Protein AF-A0A1X0UM06-F1 (afdb_monomer)

Sequence (78 aa):
MSSNESEQRWVTTFVRGLDSPVTWFYDHATSEREEILRQYPPVEPTDLASITGVDFSARDGLPLHDFLTPLVRIPTRT

Secondary structure (DSSP, 8-state):
-EE-TTS-EEEEEE--TTSPPEEEEEETTTTEEEEEEESSPPPPTTTSPPPEEEEEE-TTS-EEEEEE-PPPPPPP--

Foldseek 3Di:
DDAPPVNQWDWDWDDDAPWWIWIKIAGNVVRDIDTDDTPDDTDDPVPAFDKDWDWDADPVRDIDIDIDGDDDDDDDDD

Mean predicted aligned error: 6.07 Å

Solvent-accessible surface area (backbone atoms only — not comparable to full-atom values): 5054 Å² total; per-residue (Å²): 115,53,59,49,98,83,68,43,38,38,42,40,71,51,76,58,92,91,51,53,43,37,30,33,40,38,35,66,87,79,69,47,72,44,83,77,45,62,84,50,80,77,68,61,74,87,80,48,58,64,75,41,84,44,76,48,72,44,98,88,65,50,84,41,80,49,72,49,65,57,86,66,83,77,78,81,86,127

pLDDT: mean 91.05, std 8.17, range [65.56, 98.25]

Radius of gyration: 18.74 Å; Cα contacts (8 Å, |Δi|>4): 117; chains: 1; bounding box: 40×46×44 Å

Structure (mmCIF, N/CA/C/O backbone):
data_AF-A0A1X0UM06-F1
#
_entry.id   AF-A0A1X0UM06-F1
#
loop_
_atom_site.group_PDB
_atom_site.id
_atom_site.type_symbol
_atom_site.label_atom_id
_atom_site.label_alt_id
_atom_site.label_comp_id
_atom_site.label_asym_id
_atom_site.label_entity_id
_atom_site.label_seq_id
_atom_site.pdbx_PDB_ins_code
_atom_site.Cartn_x
_atom_site.Cartn_y
_atom_site.Cartn_z
_atom_site.occupancy
_atom_site.B_iso_or_equiv
_atom_site.auth_seq_id
_atom_site.auth_comp_id
_atom_site.auth_asym_id
_atom_site.auth_atom_id
_atom_site.pdbx_PDB_model_num
ATOM 1 N N . MET A 1 1 ? 12.681 1.071 0.470 1.00 91.38 1 MET A N 1
ATOM 2 C CA . MET A 1 1 ? 12.895 1.752 -0.821 1.00 91.38 1 MET A CA 1
ATOM 3 C C . MET A 1 1 ? 14.343 2.186 -0.896 1.00 91.38 1 MET A C 1
ATOM 5 O O . MET A 1 1 ? 14.895 2.551 0.136 1.00 91.38 1 MET A O 1
ATOM 9 N N . SER A 1 2 ? 14.946 2.112 -2.076 1.00 97.06 2 SER A N 1
ATOM 10 C CA . SER A 1 2 ? 16.293 2.614 -2.355 1.00 97.06 2 SER A CA 1
ATOM 11 C C . SER A 1 2 ? 16.328 3.186 -3.773 1.00 97.06 2 SER A C 1
ATOM 13 O O . SER A 1 2 ? 15.514 2.794 -4.611 1.00 97.06 2 SER A O 1
ATOM 15 N N . SER A 1 3 ? 17.248 4.107 -4.036 1.00 97.75 3 SER A N 1
ATOM 16 C CA . SER A 1 3 ? 17.466 4.709 -5.348 1.00 97.75 3 SER A CA 1
ATOM 17 C C . SER A 1 3 ? 18.954 4.746 -5.687 1.00 97.75 3 SER A C 1
ATOM 19 O O . SER A 1 3 ? 19.810 4.589 -4.814 1.00 97.75 3 SER A O 1
ATOM 21 N N . ASN A 1 4 ? 19.270 4.967 -6.963 1.00 97.50 4 ASN A N 1
ATOM 22 C CA . ASN A 1 4 ? 20.618 5.370 -7.361 1.00 97.50 4 ASN A CA 1
ATOM 23 C C . ASN A 1 4 ? 20.943 6.799 -6.869 1.00 97.50 4 ASN A C 1
ATOM 25 O O . ASN A 1 4 ? 20.055 7.535 -6.440 1.00 97.50 4 ASN A O 1
ATOM 29 N N . GLU A 1 5 ? 22.211 7.208 -6.973 1.00 98.06 5 GLU A N 1
ATOM 30 C CA . GLU A 1 5 ? 22.693 8.509 -6.469 1.00 98.06 5 GLU A CA 1
ATOM 31 C C . GLU A 1 5 ? 22.000 9.724 -7.102 1.00 98.06 5 GLU A C 1
ATOM 33 O O . GLU A 1 5 ? 21.858 10.756 -6.458 1.00 98.06 5 GLU A O 1
ATOM 38 N N . SER A 1 6 ? 21.561 9.610 -8.358 1.00 97.38 6 SER A N 1
ATOM 39 C CA . SER A 1 6 ? 20.857 10.686 -9.066 1.00 97.38 6 SER A CA 1
ATOM 40 C C . SER A 1 6 ? 19.340 10.682 -8.859 1.00 97.38 6 SER A C 1
ATOM 42 O O . SER A 1 6 ? 18.645 11.483 -9.484 1.00 97.38 6 SER A O 1
ATOM 44 N N . GLU A 1 7 ? 18.824 9.753 -8.048 1.00 96.25 7 GLU A N 1
ATOM 45 C CA . GLU A 1 7 ? 17.393 9.559 -7.781 1.00 96.25 7 GLU A CA 1
ATOM 46 C C . GLU A 1 7 ? 16.544 9.363 -9.053 1.00 96.25 7 GLU A C 1
ATOM 48 O O . GLU A 1 7 ? 15.339 9.592 -9.054 1.00 96.25 7 GLU A O 1
ATOM 53 N N . GLN A 1 8 ? 17.154 8.903 -10.149 1.00 97.81 8 GLN A N 1
ATOM 54 C CA . GLN A 1 8 ? 16.454 8.625 -11.409 1.00 97.81 8 GLN A CA 1
ATOM 55 C C . GLN A 1 8 ? 15.946 7.187 -11.505 1.00 97.81 8 GLN A C 1
ATOM 57 O O . GLN A 1 8 ? 15.096 6.892 -12.337 1.00 97.81 8 GLN A O 1
ATOM 62 N N . ARG A 1 9 ? 16.462 6.273 -10.680 1.00 97.62 9 ARG A N 1
ATOM 63 C CA . ARG A 1 9 ? 16.084 4.855 -10.700 1.00 97.62 9 ARG A CA 1
ATOM 64 C C . ARG A 1 9 ? 15.818 4.352 -9.302 1.00 97.62 9 ARG A C 1
ATOM 66 O O . ARG A 1 9 ? 16.669 4.505 -8.427 1.00 97.62 9 ARG A O 1
ATOM 73 N N . TRP A 1 10 ? 14.633 3.794 -9.102 1.00 98.25 10 TRP A N 1
ATOM 74 C CA . TRP A 1 10 ? 14.096 3.459 -7.790 1.00 98.25 10 TRP A CA 1
ATOM 75 C C . TRP A 1 10 ? 13.753 1.978 -7.723 1.00 98.25 10 TRP A C 1
ATOM 77 O O . TRP A 1 10 ? 13.226 1.404 -8.675 1.00 98.25 10 TRP A O 1
ATOM 87 N N . VAL A 1 11 ? 14.020 1.377 -6.567 1.00 97.75 11 VAL A N 1
ATOM 88 C CA . VAL A 1 11 ? 13.539 0.047 -6.200 1.00 97.75 11 VAL A CA 1
ATOM 89 C C . VAL A 1 11 ? 12.660 0.176 -4.960 1.00 97.75 11 VAL A C 1
ATOM 91 O O . VAL A 1 11 ? 13.115 0.574 -3.879 1.00 97.75 11 VAL A O 1
ATOM 94 N N . THR A 1 12 ? 11.387 -0.181 -5.116 1.00 96.75 12 THR A N 1
ATOM 95 C CA . THR A 1 12 ? 10.367 -0.082 -4.066 1.00 96.75 12 THR A CA 1
ATOM 96 C C . THR A 1 12 ? 9.568 -1.359 -3.960 1.00 96.75 12 THR A C 1
ATOM 98 O O . THR A 1 12 ? 9.113 -1.898 -4.961 1.00 96.75 12 THR A O 1
ATOM 101 N N . THR A 1 13 ? 9.329 -1.796 -2.728 1.00 95.94 13 THR A N 1
ATOM 102 C CA . THR A 1 13 ? 8.361 -2.849 -2.427 1.00 95.94 13 THR A CA 1
ATOM 103 C C . THR A 1 13 ? 7.056 -2.214 -1.971 1.00 95.94 13 THR A C 1
ATOM 105 O O . THR A 1 13 ? 7.047 -1.457 -1.000 1.00 95.94 13 THR A O 1
ATOM 108 N N . PHE A 1 14 ? 5.962 -2.539 -2.653 1.00 92.50 14 PHE A N 1
ATOM 109 C CA . PHE A 1 14 ? 4.613 -2.194 -2.224 1.00 92.50 14 PHE A CA 1
ATOM 110 C C . PHE A 1 14 ? 4.012 -3.364 -1.448 1.00 92.50 14 PHE A C 1
ATOM 112 O O . PHE A 1 14 ? 4.048 -4.509 -1.901 1.00 92.50 14 PHE A O 1
ATOM 119 N N . VAL A 1 15 ? 3.451 -3.056 -0.280 1.00 90.31 15 VAL A N 1
ATOM 120 C CA . VAL A 1 15 ? 2.733 -4.004 0.575 1.00 90.31 15 VAL A CA 1
ATOM 121 C C . VAL A 1 15 ? 1.302 -3.500 0.702 1.00 90.31 15 VAL A C 1
ATOM 123 O O . VAL A 1 15 ? 1.088 -2.359 1.112 1.00 90.31 15 VAL A O 1
ATOM 126 N N . ARG A 1 16 ? 0.321 -4.322 0.317 1.00 83.94 16 ARG A N 1
ATOM 127 C CA . ARG A 1 16 ? -1.100 -3.958 0.361 1.00 83.94 16 ARG A CA 1
ATOM 128 C C . ARG A 1 16 ? -1.932 -5.116 0.899 1.00 83.94 16 ARG A C 1
ATOM 130 O O . ARG A 1 16 ? -2.123 -6.116 0.217 1.00 83.94 16 ARG A O 1
ATOM 137 N N . GLY A 1 17 ? -2.507 -4.919 2.082 1.00 82.50 17 GLY A N 1
ATOM 138 C CA . GLY A 1 17 ? -3.434 -5.875 2.678 1.00 82.50 17 GLY A CA 1
ATOM 139 C C . GLY A 1 17 ? -2.819 -7.266 2.840 1.00 82.50 17 GLY A C 1
ATOM 140 O O . GLY A 1 17 ? -1.726 -7.389 3.383 1.00 82.50 17 GLY A O 1
ATOM 141 N N . LEU A 1 18 ? -3.537 -8.290 2.372 1.00 83.62 18 LEU A N 1
ATOM 142 C CA . LEU A 1 18 ? -3.121 -9.698 2.429 1.00 83.62 18 LEU A CA 1
ATOM 143 C C . LEU A 1 18 ? -2.447 -10.195 1.141 1.00 83.62 18 LEU A C 1
ATOM 145 O O . LEU A 1 18 ? -2.116 -11.374 1.048 1.00 83.62 18 LEU A O 1
ATOM 149 N N . ASP A 1 19 ? -2.287 -9.330 0.140 1.00 84.69 19 ASP A N 1
ATOM 150 C CA . ASP A 1 19 ? -1.717 -9.723 -1.146 1.00 84.69 19 ASP A CA 1
ATOM 151 C C . ASP A 1 19 ? -0.183 -9.821 -1.069 1.00 84.69 19 ASP A C 1
ATOM 153 O O . ASP A 1 19 ? 0.450 -9.236 -0.182 1.00 84.69 19 ASP A O 1
ATOM 157 N N . SER A 1 20 ? 0.435 -10.556 -2.000 1.00 89.19 20 SER A N 1
ATOM 158 C CA . SER A 1 20 ? 1.893 -10.726 -1.996 1.00 89.19 20 SER A CA 1
ATOM 159 C C . SER A 1 20 ? 2.589 -9.367 -2.134 1.00 89.19 20 SER A C 1
ATOM 161 O O . SER A 1 20 ? 2.281 -8.627 -3.072 1.00 89.19 20 SER A O 1
ATOM 163 N N . PRO A 1 21 ? 3.603 -9.058 -1.302 1.00 92.62 21 PRO A N 1
ATOM 164 C CA . PRO A 1 21 ? 4.483 -7.922 -1.539 1.00 92.62 21 PRO A CA 1
ATOM 165 C C . PRO A 1 21 ? 5.109 -7.993 -2.933 1.00 92.62 21 PRO A C 1
ATOM 167 O O . PRO A 1 21 ? 5.588 -9.056 -3.353 1.00 92.62 21 PRO A O 1
ATOM 170 N N . VAL A 1 22 ? 5.116 -6.855 -3.630 1.00 95.69 22 VAL A N 1
ATOM 171 C CA . VAL A 1 22 ? 5.660 -6.738 -4.987 1.00 95.69 22 VAL A CA 1
ATOM 172 C C . VAL A 1 22 ? 6.738 -5.672 -5.016 1.00 95.69 22 VAL A C 1
ATOM 174 O O . VAL A 1 22 ? 6.496 -4.524 -4.637 1.00 95.69 22 VAL A O 1
ATOM 177 N N . THR A 1 23 ? 7.923 -6.045 -5.485 1.00 97.06 23 THR A N 1
ATOM 178 C CA . THR A 1 23 ? 9.034 -5.124 -5.704 1.00 97.06 23 THR A CA 1
ATOM 179 C C . THR A 1 23 ? 9.067 -4.680 -7.156 1.00 97.06 23 THR A C 1
ATOM 181 O O . THR A 1 23 ? 9.094 -5.500 -8.073 1.00 97.06 23 THR A O 1
ATOM 184 N N . TRP A 1 24 ? 9.112 -3.368 -7.341 1.00 97.38 24 TRP A N 1
ATOM 185 C CA . TRP A 1 24 ? 9.143 -2.694 -8.626 1.00 97.38 24 TRP A CA 1
ATOM 186 C C . TRP A 1 24 ? 10.460 -1.957 -8.808 1.00 97.38 24 TRP A C 1
ATOM 188 O O . TRP A 1 24 ? 10.953 -1.314 -7.876 1.00 97.38 24 TRP A O 1
ATOM 198 N N . PHE A 1 25 ? 10.980 -2.022 -10.026 1.00 98.12 25 PHE A N 1
ATOM 199 C CA . PHE A 1 25 ? 11.919 -1.058 -10.567 1.00 98.12 25 PHE A CA 1
ATOM 200 C C . PHE A 1 25 ? 11.139 0.068 -11.253 1.00 98.12 25 PHE A C 1
ATOM 202 O O . PHE A 1 25 ? 10.144 -0.186 -11.933 1.00 98.12 25 PHE A O 1
ATOM 209 N N . TYR A 1 26 ? 11.587 1.307 -11.075 1.00 98.00 26 TYR A N 1
ATOM 210 C CA . TYR A 1 26 ? 11.020 2.480 -11.731 1.00 98.00 26 TYR A CA 1
ATOM 211 C C . TYR A 1 26 ? 12.135 3.386 -12.253 1.00 98.00 26 TYR A C 1
ATOM 213 O O . TY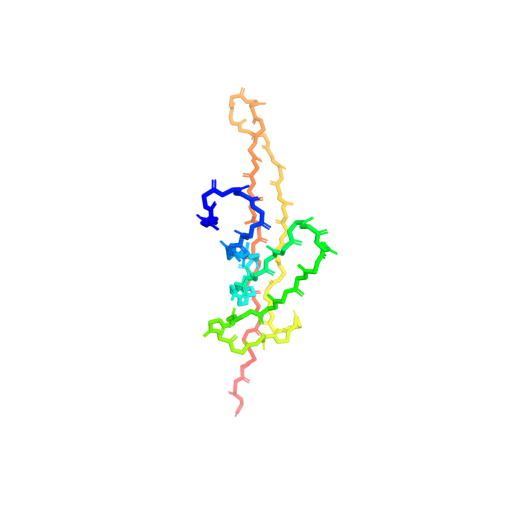R A 1 26 ? 13.020 3.768 -11.484 1.00 98.00 26 TYR A O 1
ATOM 221 N N . ASP A 1 27 ? 12.088 3.735 -13.539 1.00 97.94 27 ASP A N 1
ATOM 222 C CA . ASP A 1 27 ? 12.995 4.694 -14.174 1.00 97.94 27 ASP A CA 1
ATOM 223 C C . ASP A 1 27 ? 12.248 6.014 -14.419 1.00 97.94 27 ASP A C 1
ATOM 225 O O . ASP A 1 27 ? 11.334 6.102 -15.236 1.00 97.94 27 ASP A O 1
ATOM 229 N N . HIS A 1 28 ? 12.632 7.062 -13.690 1.00 95.69 28 HIS A N 1
ATOM 230 C CA . HIS A 1 28 ? 11.999 8.380 -13.757 1.00 95.69 28 HIS A CA 1
ATOM 231 C C . HIS A 1 28 ? 12.227 9.099 -15.089 1.00 95.69 28 HIS A C 1
ATOM 233 O O . HIS A 1 28 ? 11.398 9.924 -15.472 1.00 95.69 28 HIS A O 1
ATOM 239 N N . ALA A 1 29 ? 13.325 8.812 -15.792 1.00 96.44 29 ALA A N 1
ATOM 240 C CA . ALA A 1 29 ? 13.634 9.482 -17.051 1.00 96.44 29 ALA A CA 1
ATOM 241 C C . ALA A 1 29 ? 12.689 9.023 -18.170 1.00 96.44 29 ALA A C 1
ATOM 243 O O . ALA A 1 29 ? 12.347 9.804 -19.056 1.00 96.44 29 ALA A O 1
ATOM 244 N N . THR A 1 30 ? 12.253 7.765 -18.110 1.00 97.12 30 THR A N 1
ATOM 245 C CA . THR A 1 30 ? 11.363 7.146 -19.107 1.00 97.12 30 THR A CA 1
ATOM 246 C C . THR A 1 30 ? 9.930 6.954 -18.609 1.00 97.12 30 THR A C 1
ATOM 248 O O . THR A 1 30 ? 9.027 6.747 -19.414 1.00 97.12 30 THR A O 1
ATOM 251 N N . SER A 1 31 ? 9.698 7.056 -17.296 1.00 96.31 31 SER A N 1
ATOM 252 C CA . SER A 1 31 ? 8.459 6.639 -16.620 1.00 96.31 31 SER A CA 1
ATOM 253 C C . SER A 1 31 ? 8.131 5.147 -16.779 1.00 96.31 31 SER A C 1
ATOM 255 O O . SER A 1 31 ? 7.001 4.726 -16.511 1.00 96.31 31 SER A O 1
ATOM 257 N N . GLU A 1 32 ? 9.102 4.333 -17.197 1.00 97.69 32 GLU A N 1
ATOM 258 C CA . GLU A 1 32 ? 8.944 2.885 -17.274 1.00 97.69 32 GLU A CA 1
ATOM 259 C C . GLU A 1 32 ? 9.005 2.255 -15.884 1.00 97.69 32 GLU A C 1
ATOM 261 O O . GLU A 1 32 ? 9.731 2.696 -14.988 1.00 97.69 32 GLU A O 1
ATOM 266 N N . ARG A 1 33 ? 8.224 1.189 -15.707 1.00 96.62 33 ARG A N 1
ATOM 267 C CA . ARG A 1 33 ? 8.170 0.403 -14.477 1.00 96.62 33 ARG A CA 1
ATOM 268 C C . ARG A 1 33 ? 8.133 -1.077 -14.798 1.00 96.62 33 ARG A C 1
ATOM 270 O O . ARG A 1 33 ? 7.390 -1.497 -15.683 1.00 96.62 33 ARG A O 1
ATOM 277 N N . GLU A 1 34 ? 8.870 -1.849 -14.020 1.00 97.44 34 GLU A N 1
ATOM 278 C CA . GLU A 1 34 ? 8.948 -3.297 -14.156 1.00 97.44 34 GLU A CA 1
ATOM 279 C C . GLU A 1 34 ? 8.800 -3.956 -12.785 1.00 97.44 34 GLU A C 1
ATOM 281 O O . GLU A 1 34 ? 9.402 -3.521 -11.803 1.00 97.44 34 GLU A O 1
ATOM 286 N N . GLU A 1 35 ? 7.986 -5.006 -12.708 1.00 96.56 35 GLU A N 1
ATOM 287 C CA . GLU A 1 35 ? 7.948 -5.883 -11.541 1.00 96.56 35 GLU A CA 1
ATOM 288 C C . GLU A 1 35 ? 9.178 -6.795 -11.580 1.00 96.56 35 GLU A C 1
ATOM 290 O O . GLU A 1 35 ? 9.329 -7.590 -12.502 1.00 96.56 35 GLU A O 1
ATOM 295 N N . ILE A 1 36 ? 10.047 -6.694 -10.574 1.00 96.69 36 ILE A N 1
ATOM 296 C CA . ILE A 1 36 ? 11.313 -7.446 -10.538 1.00 96.69 36 ILE A CA 1
ATOM 297 C C . ILE A 1 36 ? 11.292 -8.613 -9.548 1.00 96.69 36 ILE A C 1
ATOM 299 O O . ILE A 1 36 ? 12.098 -9.534 -9.658 1.00 96.69 36 ILE A O 1
ATOM 303 N N . LEU A 1 37 ? 10.398 -8.578 -8.553 1.00 94.81 37 LEU A N 1
ATOM 304 C CA . LEU A 1 37 ? 10.242 -9.659 -7.583 1.00 94.81 37 LEU A CA 1
ATOM 305 C C . LEU A 1 37 ? 8.837 -9.669 -6.988 1.00 94.81 37 LEU A C 1
ATOM 307 O O . LEU A 1 37 ? 8.362 -8.660 -6.465 1.00 94.81 37 LEU A O 1
ATOM 311 N N . ARG A 1 38 ? 8.253 -10.864 -6.933 1.00 93.38 38 ARG A N 1
ATOM 312 C CA . ARG A 1 38 ? 7.074 -11.175 -6.134 1.00 93.38 38 ARG A CA 1
ATOM 313 C C . ARG A 1 38 ? 7.424 -12.269 -5.134 1.00 93.38 38 ARG A C 1
ATOM 315 O O . ARG A 1 38 ? 7.924 -13.317 -5.532 1.00 93.38 38 ARG A O 1
ATOM 322 N N . GLN A 1 39 ? 7.214 -12.004 -3.844 1.00 88.94 39 GLN A N 1
ATOM 323 C CA . GLN A 1 39 ? 7.68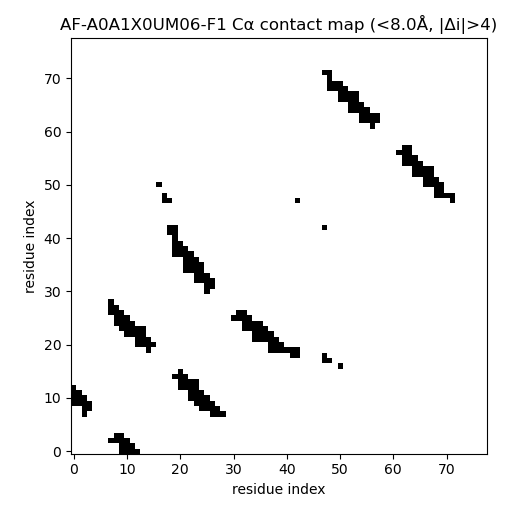3 -12.902 -2.778 1.00 88.94 39 GLN A CA 1
ATOM 324 C C . GLN A 1 39 ? 6.973 -14.263 -2.789 1.00 88.94 39 GLN A C 1
ATOM 326 O O . GLN A 1 39 ? 7.622 -15.277 -2.549 1.00 88.94 39 GLN A O 1
ATOM 331 N N . TYR A 1 40 ? 5.676 -14.293 -3.110 1.00 88.75 40 TYR A N 1
ATOM 332 C CA . TYR A 1 40 ? 4.881 -15.517 -3.244 1.00 88.75 40 TYR A CA 1
ATOM 333 C C . TYR A 1 40 ? 3.889 -15.395 -4.412 1.00 88.75 40 TYR A C 1
ATOM 335 O O . TYR A 1 40 ? 3.575 -14.277 -4.821 1.00 88.75 40 TYR A O 1
ATOM 343 N N . PRO A 1 41 ? 3.370 -16.503 -4.973 1.00 89.00 41 PRO A N 1
ATOM 344 C CA . PRO A 1 41 ? 2.344 -16.431 -6.011 1.00 89.00 41 PRO A CA 1
ATOM 345 C C . PRO A 1 41 ? 1.155 -15.556 -5.576 1.00 89.00 41 PRO A C 1
ATOM 347 O O . PRO A 1 41 ? 0.800 -15.576 -4.394 1.00 89.00 41 PRO A O 1
ATOM 350 N N . PRO A 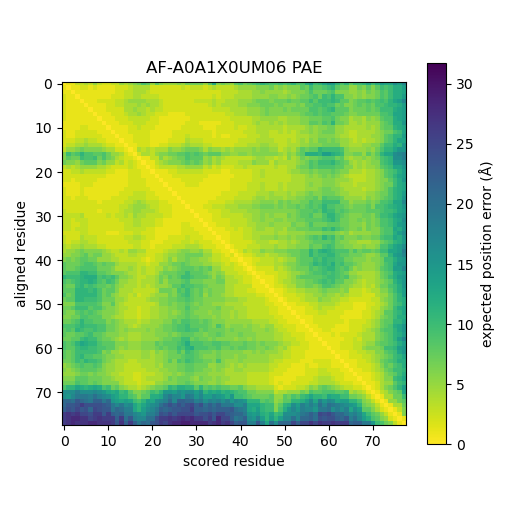1 42 ? 0.548 -14.781 -6.494 1.00 84.00 42 PRO A N 1
ATOM 351 C CA . PRO A 1 42 ? -0.647 -14.012 -6.172 1.00 84.00 42 PRO A CA 1
ATOM 352 C C . PRO A 1 42 ? -1.760 -14.957 -5.710 1.00 84.00 42 PRO A C 1
ATOM 354 O O . PRO A 1 42 ? -1.935 -16.044 -6.263 1.00 84.00 42 PRO A O 1
ATOM 357 N N . VAL A 1 43 ? -2.487 -14.538 -4.679 1.00 83.00 43 VAL A N 1
ATOM 358 C CA . VAL A 1 43 ? -3.663 -15.259 -4.186 1.00 83.00 43 VAL A CA 1
ATOM 359 C C . VAL A 1 43 ? -4.880 -14.716 -4.927 1.00 83.00 43 VAL A C 1
ATOM 361 O O . VAL A 1 43 ? -4.978 -13.505 -5.135 1.00 83.00 43 VAL A O 1
ATOM 364 N N . GLU A 1 44 ? -5.804 -15.589 -5.335 1.00 83.94 44 GLU A N 1
ATOM 365 C CA . GLU A 1 44 ? -7.044 -15.135 -5.961 1.00 83.94 44 GLU A CA 1
ATOM 366 C C . GLU A 1 44 ? -7.776 -14.182 -5.004 1.00 83.94 44 GLU A C 1
ATOM 368 O O . GLU A 1 44 ? -7.961 -14.513 -3.829 1.00 83.94 44 GLU A O 1
ATOM 373 N N . PRO A 1 45 ? -8.234 -13.002 -5.460 1.00 79.75 45 PRO A N 1
ATOM 374 C CA . PRO A 1 45 ? -8.860 -12.024 -4.572 1.00 79.75 45 PRO A CA 1
ATOM 375 C C . PRO A 1 45 ? -10.070 -12.569 -3.805 1.00 79.75 45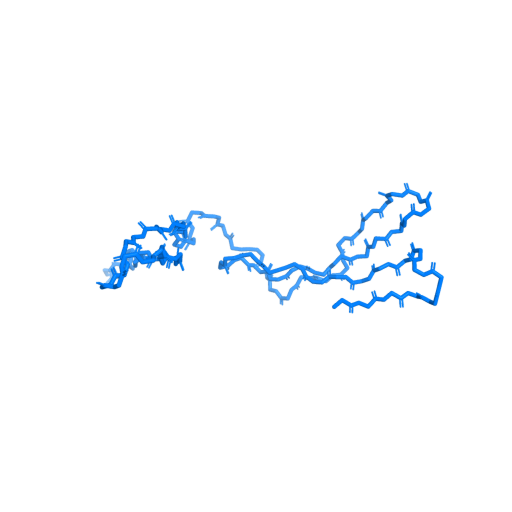 PRO A C 1
ATOM 377 O O . PRO A 1 45 ? -10.405 -12.055 -2.744 1.00 79.75 45 PRO A O 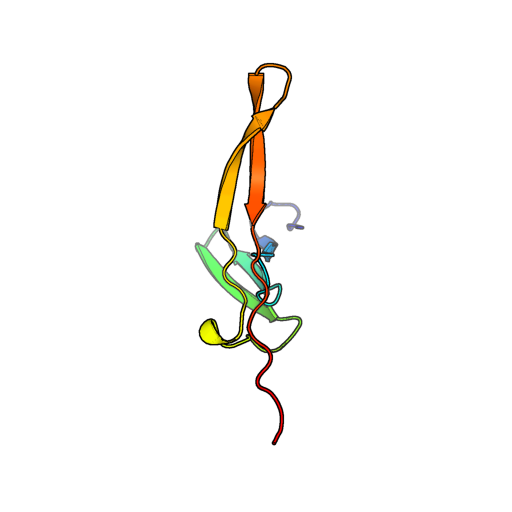1
ATOM 380 N N . THR A 1 46 ? -10.732 -13.600 -4.341 1.00 82.56 46 THR A N 1
ATOM 381 C CA . THR A 1 46 ? -11.886 -14.260 -3.708 1.00 82.56 46 THR A CA 1
ATOM 382 C C . THR A 1 46 ? -11.492 -15.148 -2.521 1.00 82.56 46 THR A C 1
ATOM 384 O O . THR A 1 46 ? -12.328 -15.406 -1.658 1.00 82.56 46 THR A O 1
AT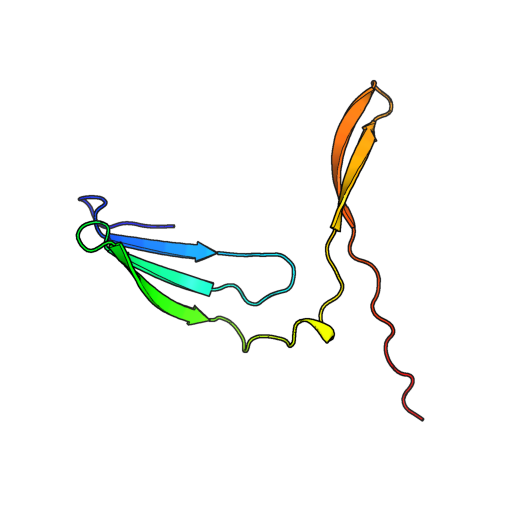OM 387 N N . ASP A 1 47 ? -10.227 -15.569 -2.448 1.00 83.56 47 ASP A N 1
ATOM 388 C CA . ASP A 1 47 ? -9.681 -16.375 -1.351 1.00 83.56 47 ASP A CA 1
ATOM 389 C C . ASP A 1 47 ? -9.137 -15.503 -0.206 1.00 83.56 47 ASP A C 1
ATOM 391 O O . ASP A 1 47 ? -8.902 -15.988 0.905 1.00 83.56 47 ASP A O 1
ATOM 395 N N . LEU A 1 48 ? -8.952 -14.203 -0.451 1.00 83.88 48 LEU A N 1
ATOM 396 C CA . LEU A 1 48 ? -8.529 -13.243 0.560 1.00 83.88 48 LEU A CA 1
ATOM 397 C C . LEU A 1 48 ? -9.730 -12.723 1.355 1.00 83.88 48 LEU A C 1
ATOM 399 O O . LEU A 1 48 ? -10.763 -12.339 0.806 1.00 83.88 48 LEU A O 1
ATOM 403 N N . ALA A 1 49 ? -9.564 -12.630 2.676 1.00 88.00 49 ALA A N 1
ATOM 404 C CA . ALA A 1 49 ? -10.490 -11.863 3.497 1.00 88.00 49 ALA A CA 1
ATOM 405 C C . ALA A 1 49 ? -10.517 -10.398 3.033 1.00 88.00 49 ALA A C 1
ATOM 407 O O . ALA A 1 49 ? -9.472 -9.785 2.801 1.00 88.00 49 ALA A O 1
ATOM 408 N N . SER A 1 50 ? -11.713 -9.814 2.936 1.00 88.00 50 SER A N 1
ATOM 409 C CA . SER A 1 50 ? -11.860 -8.401 2.587 1.00 88.00 50 SER A CA 1
ATOM 410 C C . SER A 1 50 ? -11.282 -7.513 3.691 1.00 88.00 50 SER A C 1
ATOM 412 O O . SER A 1 50 ? -11.751 -7.577 4.821 1.00 88.00 50 SER A O 1
ATOM 414 N N . ILE A 1 51 ? -10.340 -6.629 3.377 1.00 90.25 51 ILE A N 1
ATOM 415 C CA . ILE A 1 51 ? -9.869 -5.615 4.330 1.00 90.25 51 ILE A CA 1
ATOM 416 C C . ILE A 1 51 ? -10.626 -4.314 4.083 1.00 90.25 51 ILE A C 1
ATOM 418 O O . ILE A 1 51 ? -10.589 -3.781 2.975 1.00 90.25 51 ILE A O 1
ATOM 422 N N . THR A 1 52 ? -11.294 -3.791 5.110 1.00 91.81 52 THR A N 1
ATOM 423 C CA . THR A 1 52 ? -12.032 -2.520 5.040 1.00 91.81 52 THR A CA 1
ATOM 424 C C . THR A 1 52 ? -11.475 -1.537 6.062 1.00 91.81 52 THR A C 1
ATOM 426 O O . THR A 1 52 ? -11.328 -1.889 7.229 1.00 91.81 52 THR A O 1
ATOM 429 N N . GLY A 1 53 ? -11.155 -0.314 5.628 1.00 94.12 53 GLY A N 1
ATOM 430 C CA . GLY A 1 53 ? -10.811 0.772 6.547 1.00 94.12 53 GLY A CA 1
ATOM 431 C C . GLY A 1 53 ? -12.032 1.154 7.380 1.00 94.12 53 GLY A C 1
ATOM 432 O O . GLY A 1 53 ? -13.132 1.274 6.840 1.00 94.12 53 GLY A O 1
ATOM 433 N N . VAL A 1 54 ? -11.849 1.294 8.686 1.00 95.56 54 VAL A N 1
ATOM 434 C CA . VAL A 1 54 ? -12.898 1.666 9.632 1.00 95.56 54 VAL A CA 1
ATOM 435 C C . VAL A 1 54 ? -12.449 2.855 10.460 1.00 95.56 54 VAL A C 1
ATOM 437 O O . VAL A 1 54 ? -11.286 2.953 10.845 1.00 95.56 54 VAL A O 1
ATOM 440 N N . ASP A 1 55 ? -13.412 3.717 10.767 1.00 96.81 55 ASP A N 1
ATOM 441 C CA . ASP A 1 55 ? -13.199 4.920 11.554 1.00 96.81 55 ASP A CA 1
ATOM 442 C C . ASP A 1 55 ? -14.221 4.975 12.687 1.00 96.81 55 ASP A C 1
ATOM 444 O O . ASP A 1 55 ? -15.418 4.765 12.471 1.00 96.81 55 ASP A O 1
ATOM 448 N N . PHE A 1 56 ? -13.770 5.263 13.904 1.00 95.69 56 PHE A N 1
ATOM 449 C CA . PHE A 1 56 ? -14.654 5.455 15.055 1.00 95.69 56 PHE A CA 1
ATOM 450 C C . PHE A 1 56 ? -14.047 6.424 16.071 1.00 95.69 56 PHE A C 1
ATOM 452 O O . PHE A 1 56 ? -12.843 6.664 16.088 1.00 95.69 56 PHE A O 1
ATOM 459 N N . SER A 1 57 ? -14.882 7.018 16.923 1.00 97.75 57 SER A N 1
ATOM 460 C CA . SER A 1 57 ? -14.412 7.951 17.950 1.00 97.75 57 SER A CA 1
ATOM 461 C C . SER A 1 57 ? -13.808 7.210 19.144 1.00 97.75 57 SER A C 1
ATOM 463 O O . SER A 1 57 ? -14.436 6.315 19.715 1.00 97.75 57 SER A O 1
ATOM 465 N N . ALA A 1 58 ? -12.614 7.627 19.562 1.00 96.50 58 ALA A N 1
ATOM 466 C CA . ALA A 1 58 ? -12.024 7.250 20.840 1.00 96.50 58 ALA A CA 1
ATOM 467 C C . ALA A 1 58 ? -12.804 7.845 22.026 1.00 96.50 58 ALA A C 1
ATOM 469 O O . ALA A 1 58 ? -13.661 8.719 21.878 1.00 96.50 58 ALA A O 1
ATOM 470 N N . ARG A 1 59 ? -12.462 7.403 23.245 1.00 97.50 59 ARG A N 1
ATOM 471 C CA . ARG A 1 59 ? -13.057 7.910 24.495 1.00 97.50 59 ARG A CA 1
ATOM 472 C C . ARG A 1 59 ? -12.877 9.423 24.680 1.00 97.50 59 ARG A C 1
ATOM 474 O O . ARG A 1 59 ? -13.715 10.055 25.313 1.00 97.50 59 ARG A O 1
ATOM 481 N N . ASP A 1 60 ? -11.784 9.981 24.178 1.00 97.69 60 ASP A N 1
ATOM 482 C CA . ASP A 1 60 ? -11.454 11.409 24.243 1.00 97.69 60 ASP A CA 1
ATOM 483 C C . ASP A 1 60 ? -12.022 12.221 23.063 1.00 97.69 60 ASP A C 1
ATOM 485 O O . ASP A 1 60 ? -11.829 13.434 23.002 1.00 97.69 60 ASP A O 1
ATOM 489 N N . GLY A 1 61 ? -12.753 11.574 22.148 1.00 96.88 61 GLY A N 1
ATOM 490 C CA . GLY A 1 61 ? -13.370 12.203 20.984 1.00 96.88 61 GLY A CA 1
ATOM 491 C C . GLY A 1 61 ? -12.471 12.311 19.749 1.00 96.88 61 GLY A C 1
ATOM 492 O O . GLY A 1 61 ? -12.950 12.788 18.721 1.00 96.88 61 GLY A O 1
ATOM 493 N N . LEU A 1 62 ? -11.210 11.861 19.796 1.00 97.62 62 LEU A N 1
ATOM 494 C CA . LEU A 1 62 ? -10.337 11.831 18.615 1.00 97.62 62 LEU A CA 1
ATOM 495 C C . LEU A 1 62 ? -10.718 10.687 17.652 1.00 97.62 62 LEU A C 1
ATOM 497 O O . LEU A 1 62 ? -11.212 9.648 18.103 1.00 97.62 62 LEU A O 1
ATOM 501 N N . PRO A 1 63 ? -10.511 10.842 16.329 1.00 96.94 63 PRO A N 1
ATOM 502 C CA . PRO A 1 63 ? -10.750 9.765 15.372 1.00 96.94 63 PRO A CA 1
ATOM 503 C C . PRO A 1 63 ? -9.707 8.650 15.524 1.00 96.94 63 PRO A C 1
ATOM 505 O O . PRO A 1 63 ? -8.505 8.911 15.583 1.00 96.94 63 PRO A O 1
ATOM 508 N N . LEU A 1 64 ? -10.173 7.403 15.553 1.00 96.88 64 LEU A N 1
ATOM 509 C CA . LEU A 1 64 ? -9.352 6.204 15.422 1.00 96.88 64 LEU A CA 1
ATOM 510 C C . LEU A 1 64 ? -9.577 5.600 14.045 1.00 96.88 64 LEU A C 1
ATOM 512 O O . LEU A 1 64 ? -10.713 5.296 13.688 1.00 96.88 64 LEU A O 1
ATOM 516 N N . HIS A 1 65 ? -8.478 5.420 13.320 1.00 96.44 65 HIS A N 1
ATOM 517 C CA . HIS A 1 65 ? -8.426 4.781 12.013 1.00 96.44 65 HIS A CA 1
ATOM 518 C C . HIS A 1 65 ? -7.860 3.373 12.187 1.00 96.44 65 HIS A C 1
ATOM 520 O O . HIS A 1 65 ? -6.774 3.218 12.750 1.00 96.44 65 HIS A O 1
ATOM 526 N N . ASP A 1 66 ? -8.570 2.360 11.707 1.00 94.12 66 ASP A N 1
ATOM 527 C CA . ASP A 1 66 ? -8.115 0.970 11.761 1.00 94.12 66 ASP A CA 1
ATOM 528 C C . ASP A 1 66 ? -8.566 0.191 10.514 1.00 94.12 66 ASP A C 1
ATOM 530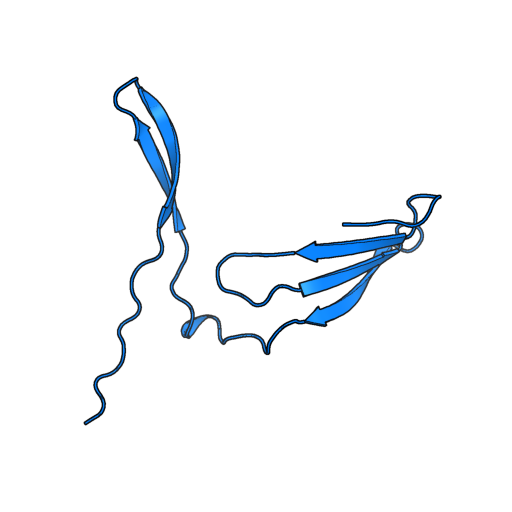 O O . ASP A 1 66 ? -9.270 0.709 9.646 1.00 94.12 66 ASP A O 1
ATOM 534 N N . PHE A 1 67 ? -8.160 -1.070 10.407 1.00 92.94 67 PHE A N 1
ATOM 535 C CA . PHE A 1 67 ? -8.553 -1.982 9.342 1.00 92.94 67 PHE A CA 1
ATOM 536 C C . PHE A 1 67 ? -9.278 -3.200 9.912 1.00 92.94 67 PHE A C 1
ATOM 538 O O . PHE A 1 67 ? -8.724 -3.988 10.675 1.00 92.94 67 PHE A O 1
ATOM 545 N N . LEU A 1 68 ? -10.518 -3.412 9.474 1.00 92.38 68 LEU A N 1
ATOM 546 C CA . LEU A 1 68 ? -11.285 -4.607 9.799 1.00 92.38 68 LEU A CA 1
ATOM 547 C C . LEU A 1 68 ? -11.022 -5.700 8.760 1.00 92.38 68 LEU A C 1
ATOM 549 O O . LEU A 1 68 ? -11.282 -5.514 7.569 1.00 92.38 68 LEU A O 1
ATOM 553 N N . THR A 1 69 ? -10.560 -6.858 9.235 1.00 92.00 69 THR A N 1
ATOM 554 C CA . THR A 1 69 ? -10.403 -8.078 8.432 1.00 92.00 69 THR A CA 1
ATOM 555 C C . THR A 1 69 ? -11.320 -9.163 9.006 1.00 92.00 69 THR A C 1
ATOM 557 O O . THR A 1 69 ? -11.029 -9.691 10.081 1.00 92.00 69 THR A O 1
ATOM 560 N N . PRO A 1 70 ? -12.451 -9.491 8.359 1.00 88.31 70 PRO A N 1
ATOM 561 C CA . PRO A 1 70 ? -13.346 -10.529 8.832 1.00 88.31 70 PRO A CA 1
ATOM 562 C C . PRO A 1 70 ? -12.733 -11.908 8.585 1.00 88.31 70 PRO A C 1
ATOM 564 O O . PRO A 1 70 ? -11.988 -12.125 7.630 1.00 88.31 70 PRO A O 1
ATOM 567 N N . LEU A 1 71 ? -13.090 -12.871 9.429 1.00 82.25 71 LEU A N 1
ATOM 568 C CA . LEU A 1 71 ? -12.732 -14.265 9.191 1.00 82.25 71 LEU A CA 1
ATOM 569 C C . LEU A 1 71 ? -13.436 -14.763 7.923 1.00 82.25 71 LEU A C 1
ATOM 571 O O . LEU A 1 71 ? -14.659 -14.664 7.804 1.00 82.25 71 LEU A O 1
ATOM 575 N N . VAL A 1 72 ? -12.676 -15.345 6.996 1.00 78.25 72 VAL A N 1
ATOM 576 C CA . VAL A 1 72 ? -13.246 -16.124 5.891 1.00 78.25 72 VAL A CA 1
ATOM 577 C C . VAL A 1 72 ? -13.729 -17.470 6.417 1.00 78.25 72 VAL A C 1
ATOM 579 O O . VAL A 1 72 ? -13.093 -18.094 7.271 1.00 78.25 72 VAL A O 1
ATOM 582 N N . ARG A 1 73 ? -14.885 -17.930 5.928 1.00 72.12 73 ARG A N 1
ATOM 583 C CA . ARG A 1 73 ? -15.391 -19.261 6.272 1.00 72.12 73 ARG A CA 1
ATOM 584 C C . ARG A 1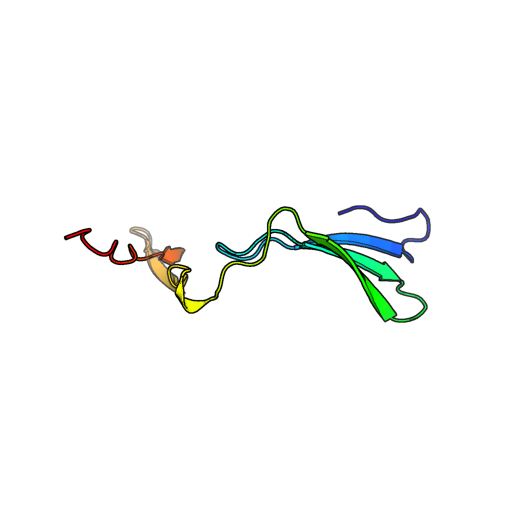 73 ? -14.413 -20.306 5.738 1.00 72.12 73 ARG A C 1
ATOM 586 O O . ARG A 1 73 ? -14.266 -20.441 4.530 1.00 72.12 73 ARG A O 1
ATOM 593 N N . ILE A 1 74 ? -13.822 -21.094 6.632 1.00 70.19 74 ILE A N 1
ATOM 594 C CA . ILE A 1 74 ? -13.096 -22.307 6.249 1.00 70.19 74 ILE A CA 1
ATOM 595 C C . ILE A 1 74 ? -14.151 -23.360 5.868 1.00 70.19 74 ILE A C 1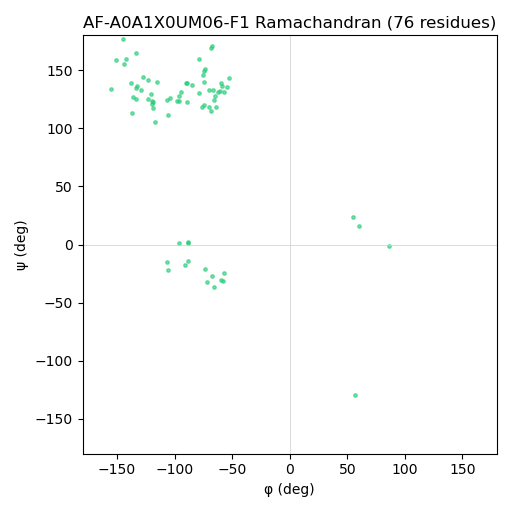
ATOM 597 O O . ILE A 1 74 ? -15.005 -23.673 6.707 1.00 70.19 74 ILE A O 1
ATOM 601 N N . PRO A 1 75 ? -14.163 -23.891 4.632 1.00 65.56 75 PRO A N 1
ATOM 602 C CA . PRO A 1 75 ? -15.097 -24.946 4.267 1.00 65.56 75 PRO A CA 1
ATOM 603 C C . PRO A 1 75 ? -14.836 -26.189 5.125 1.00 65.56 75 PRO A C 1
ATOM 605 O O . PRO A 1 75 ? -13.701 -26.638 5.282 1.00 65.56 75 PRO A O 1
ATOM 608 N N . THR A 1 76 ? -15.897 -26.742 5.709 1.00 70.38 76 THR A N 1
ATOM 609 C CA . THR A 1 76 ? -15.814 -27.977 6.490 1.00 70.38 76 THR A CA 1
ATOM 610 C C . THR A 1 76 ? -15.536 -29.131 5.534 1.00 70.38 76 THR A C 1
ATOM 612 O O . THR A 1 76 ? -16.333 -29.403 4.637 1.00 70.38 76 THR A O 1
ATOM 615 N N . ARG A 1 77 ? -14.396 -29.804 5.704 1.00 70.06 77 ARG A N 1
ATOM 616 C CA . ARG A 1 77 ? -14.087 -31.018 4.948 1.00 70.06 77 ARG A CA 1
ATOM 617 C C . ARG A 1 77 ? -15.048 -32.122 5.406 1.00 70.06 77 ARG A C 1
ATOM 619 O O . ARG A 1 77 ? -15.036 -32.477 6.583 1.00 70.06 77 ARG A O 1
ATOM 626 N N . THR A 1 78 ? -15.908 -32.572 4.493 1.00 69.94 78 THR A N 1
ATOM 627 C CA . THR A 1 78 ? -16.807 -33.726 4.672 1.00 69.94 78 THR A CA 1
ATOM 628 C C . THR A 1 78 ? -16.074 -35.033 4.411 1.00 69.94 78 THR A C 1
ATOM 630 O O . THR A 1 78 ? -15.058 -35.007 3.676 1.00 69.94 78 THR A O 1
#

Nearest PDB structures (foldseek):
  7ywp-assembly1_A  TM=8.030E-01  e=5.123E-01  Serratia proteamaculans
  7zjz-assembly1_A  TM=7.935E-01  e=6.762E-01  Serratia proteamaculans
  5jrl-assembly3_B-3  TM=6.860E-01  e=4.337E-01  Sphingopyxis alaskensis RB2256
  7ne5-assembly1_A  TM=7.949E-01  e=7.556E-01  Serratia proteamaculans
  5jrl-assembly1_C  TM=6.704E-01  e=1.114E+00  Sphingopyxis alaskensis RB2256